Protein AF-A0A8H7IVZ5-F1 (afdb_monomer_lite)

Secondary structure (DSSP, 8-state):
-EEEE-S-TT---EEEE-S--TTSSSS---SEEEEE----SS-SS--BPPEEEEEE--GGGGGGT-EEEEEEETTS-EEEEEEESSSTTTS--PPPP--BPPP-

Radius of gyration: 14.74 Å; chains: 1; bounding box: 36×29×40 Å

Structure (mmCIF, N/CA/C/O backbone):
data_AF-A0A8H7IVZ5-F1
#
_entry.id   AF-A0A8H7IVZ5-F1
#
loop_
_atom_site.group_PDB
_atom_site.id
_atom_site.type_symbol
_atom_site.label_atom_id
_atom_site.label_alt_id
_atom_site.label_comp_id
_atom_site.label_asym_id
_atom_site.label_entity_id
_atom_site.label_seq_id
_atom_site.pdbx_PDB_ins_code
_atom_site.Cartn_x
_atom_site.Cartn_y
_atom_site.Cartn_z
_atom_site.occupancy
_atom_site.B_iso_or_equiv
_atom_site.auth_seq_id
_atom_site.auth_comp_id
_atom_site.auth_asym_id
_atom_site.auth_atom_id
_atom_site.pdbx_PDB_model_num
ATOM 1 N N . MET A 1 1 ? -12.476 4.367 5.725 1.00 82.56 1 MET A N 1
ATOM 2 C CA . MET A 1 1 ? -12.403 5.329 4.599 1.00 82.56 1 MET A CA 1
ATOM 3 C C . MET A 1 1 ? -10.951 5.491 4.176 1.00 82.56 1 MET A C 1
ATOM 5 O O . MET A 1 1 ? -10.091 5.556 5.051 1.00 82.56 1 MET A O 1
ATOM 9 N N . ALA A 1 2 ? -10.675 5.509 2.873 1.00 92.44 2 ALA A N 1
ATOM 10 C CA . ALA A 1 2 ? -9.323 5.620 2.332 1.00 92.44 2 ALA A CA 1
ATOM 11 C C . ALA A 1 2 ? -9.286 6.581 1.136 1.00 92.44 2 ALA A C 1
ATOM 13 O O . ALA A 1 2 ? -10.264 6.668 0.396 1.00 92.44 2 ALA A O 1
ATOM 14 N N . VAL A 1 3 ? -8.164 7.276 0.958 1.00 94.44 3 VAL A N 1
ATOM 15 C CA . VAL A 1 3 ? -7.865 8.121 -0.206 1.00 94.44 3 VAL A CA 1
ATOM 16 C C . VAL A 1 3 ? -6.677 7.523 -0.945 1.00 94.44 3 VAL A C 1
ATOM 18 O O . VAL A 1 3 ? -5.666 7.182 -0.330 1.00 94.44 3 VAL A O 1
ATOM 21 N N . PHE A 1 4 ? -6.804 7.421 -2.266 1.00 94.56 4 PHE A N 1
ATOM 22 C CA . PHE A 1 4 ? -5.780 6.880 -3.152 1.00 94.56 4 PHE A CA 1
ATOM 23 C C . PHE A 1 4 ? -5.309 7.967 -4.112 1.00 94.56 4 PHE A C 1
ATOM 25 O O . PHE A 1 4 ? -6.126 8.549 -4.822 1.00 94.56 4 PHE A O 1
ATOM 32 N N . SER A 1 5 ? -4.003 8.232 -4.138 1.00 92.69 5 SER A N 1
ATOM 33 C CA . SER A 1 5 ? -3.409 9.272 -4.981 1.00 92.69 5 SER A CA 1
ATOM 34 C C . SER A 1 5 ? -2.299 8.727 -5.879 1.00 92.69 5 SER A C 1
ATOM 36 O O . SER A 1 5 ? -1.522 7.858 -5.486 1.00 92.69 5 SER A O 1
ATOM 38 N N . GLY A 1 6 ? -2.242 9.228 -7.113 1.00 89.12 6 GLY A N 1
ATOM 39 C CA . GLY A 1 6 ? -1.125 9.008 -8.036 1.00 89.12 6 GLY A CA 1
ATOM 40 C C . GLY A 1 6 ? -0.049 10.087 -7.886 1.00 89.12 6 GLY A C 1
ATOM 41 O O . GLY A 1 6 ? 0.254 10.505 -6.772 1.00 89.12 6 GLY A O 1
ATOM 42 N N . HIS A 1 7 ? 0.471 10.566 -9.020 1.00 86.81 7 HIS A N 1
ATOM 43 C CA . HIS A 1 7 ? 1.462 11.647 -9.165 1.00 86.81 7 HIS A CA 1
ATOM 44 C C . HIS A 1 7 ? 2.919 11.276 -8.861 1.00 86.81 7 HIS A C 1
ATOM 46 O O . HIS A 1 7 ? 3.776 11.488 -9.716 1.00 86.81 7 HIS A O 1
ATOM 52 N N . ASP A 1 8 ? 3.203 10.695 -7.695 1.00 84.19 8 ASP A N 1
ATOM 53 C CA . ASP A 1 8 ? 4.583 10.414 -7.286 1.00 84.19 8 ASP A CA 1
ATOM 54 C C . ASP A 1 8 ? 5.016 8.994 -7.653 1.00 84.19 8 ASP A C 1
ATOM 56 O O . ASP A 1 8 ? 4.600 7.994 -7.066 1.00 84.19 8 ASP A O 1
ATOM 60 N N . HIS A 1 9 ? 5.907 8.900 -8.636 1.00 88.69 9 HIS A N 1
ATOM 61 C CA . HIS A 1 9 ? 6.221 7.637 -9.309 1.00 88.69 9 HIS A CA 1
ATOM 62 C C . HIS A 1 9 ? 7.011 6.654 -8.428 1.00 88.69 9 HIS A C 1
ATOM 64 O O . HIS A 1 9 ? 6.964 5.443 -8.642 1.00 88.69 9 HIS A O 1
ATOM 70 N N . GLY A 1 10 ? 7.713 7.163 -7.414 1.00 86.38 10 GLY A N 1
ATOM 71 C CA . GLY A 1 10 ? 8.472 6.364 -6.448 1.00 86.38 10 GLY A CA 1
ATOM 72 C C . GLY A 1 10 ? 7.756 6.085 -5.132 1.00 86.38 10 GLY A C 1
ATOM 73 O O . GLY A 1 10 ? 8.381 5.536 -4.226 1.00 86.38 10 GLY A O 1
ATOM 74 N N . VAL A 1 11 ? 6.494 6.498 -4.995 1.00 87.12 11 VAL A N 1
ATOM 75 C CA . VAL A 1 11 ? 5.756 6.422 -3.733 1.00 87.12 11 VAL A CA 1
ATOM 76 C C . VAL A 1 11 ? 4.615 5.420 -3.868 1.00 87.12 11 VAL A C 1
ATOM 78 O O . VAL A 1 11 ? 3.710 5.579 -4.684 1.00 87.12 11 VAL A O 1
ATOM 81 N N . ASP A 1 12 ? 4.666 4.362 -3.065 1.00 88.44 12 ASP A N 1
ATOM 82 C CA . ASP A 1 12 ? 3.702 3.258 -3.096 1.00 88.44 12 ASP A CA 1
ATOM 83 C C . ASP A 1 12 ? 3.246 2.801 -1.703 1.00 88.44 12 ASP A C 1
ATOM 85 O O . ASP A 1 12 ? 2.597 1.763 -1.557 1.00 88.44 12 ASP A O 1
ATOM 89 N N . TRP A 1 13 ? 3.555 3.581 -0.668 1.00 91.12 13 TRP A N 1
ATOM 90 C CA . TRP A 1 13 ? 3.164 3.274 0.700 1.00 91.12 13 TRP A CA 1
ATOM 91 C C . TRP A 1 13 ? 1.715 3.680 0.992 1.00 91.12 13 TRP A C 1
ATOM 93 O O . TRP A 1 13 ? 1.097 4.487 0.291 1.00 91.12 13 TRP A O 1
ATOM 103 N N . CYS A 1 14 ? 1.187 3.110 2.072 1.00 94.69 14 CYS A N 1
ATOM 104 C CA . CYS A 1 14 ? -0.015 3.582 2.743 1.00 94.69 14 CYS A CA 1
ATOM 105 C C . CYS A 1 14 ? 0.350 4.063 4.160 1.00 94.69 14 CYS A C 1
ATOM 107 O O . CYS A 1 14 ? 1.314 3.573 4.751 1.00 94.69 14 CYS A O 1
ATOM 109 N N . MET A 1 15 ? -0.402 5.023 4.696 1.00 92.38 15 MET A N 1
ATOM 110 C CA . MET A 1 15 ? -0.335 5.444 6.094 1.00 92.38 15 MET A CA 1
ATOM 111 C C . MET A 1 15 ? -1.736 5.613 6.673 1.00 92.38 15 MET A C 1
ATOM 113 O O . MET A 1 15 ? -2.698 5.843 5.939 1.00 92.38 15 MET A O 1
ATOM 117 N N . LYS A 1 16 ? -1.837 5.598 8.001 1.00 93.50 16 LYS A N 1
ATOM 118 C CA . LYS A 1 16 ? -3.023 6.071 8.714 1.00 93.50 16 LYS A CA 1
ATOM 119 C C . LYS A 1 16 ? -2.736 7.443 9.303 1.00 93.50 16 LYS A C 1
ATOM 121 O O . LYS A 1 16 ? -1.796 7.595 10.083 1.00 93.50 16 LYS A O 1
ATOM 126 N N . TRP A 1 17 ? -3.562 8.427 8.962 1.00 92.88 17 TRP A N 1
ATOM 127 C CA . TRP A 1 17 ? -3.529 9.753 9.567 1.00 92.88 17 TRP A CA 1
ATOM 128 C C . TRP A 1 17 ? -4.137 9.676 10.977 1.00 92.88 17 TRP A C 1
ATOM 130 O O . TRP A 1 17 ? -5.295 10.018 11.208 1.00 92.88 17 TRP A O 1
ATOM 140 N N . SER A 1 18 ? -3.379 9.100 11.908 1.00 90.94 18 SER A N 1
ATOM 141 C CA . SER A 1 18 ? -3.785 8.807 13.286 1.00 90.94 18 SER A CA 1
ATOM 142 C C . SER A 1 18 ? -3.865 10.060 14.165 1.00 90.94 18 SER A C 1
ATOM 144 O O . SER A 1 18 ? -3.278 11.092 13.853 1.00 90.94 18 SER A O 1
ATOM 146 N N . LYS A 1 19 ? -4.567 9.959 15.304 1.00 89.81 19 LYS A N 1
ATOM 147 C CA . LYS A 1 19 ? -4.764 11.076 16.250 1.00 89.81 19 LYS A CA 1
ATOM 148 C C . LYS A 1 19 ? -3.471 11.659 16.831 1.00 89.81 19 LYS A C 1
ATOM 150 O O . LYS A 1 19 ? -3.457 12.847 17.118 1.00 89.81 19 LYS A O 1
ATOM 155 N N . ASP A 1 20 ? -2.441 10.840 17.042 1.00 88.00 20 ASP A N 1
ATOM 156 C CA . ASP A 1 20 ? -1.150 11.271 17.595 1.00 88.00 20 ASP A CA 1
ATOM 157 C C . ASP A 1 20 ? -0.035 10.959 16.589 1.00 88.00 20 ASP A C 1
ATOM 159 O O . ASP A 1 20 ? 0.392 9.813 16.440 1.00 88.00 20 ASP A O 1
ATOM 163 N N . LEU A 1 21 ? 0.396 11.982 15.855 1.00 86.69 21 LEU A N 1
ATOM 164 C CA . LEU A 1 21 ? 1.460 11.931 14.860 1.00 86.69 21 LEU A CA 1
ATOM 165 C C . LEU A 1 21 ? 2.479 13.036 15.155 1.00 86.69 21 LEU A C 1
ATOM 167 O O . LEU A 1 21 ? 2.660 13.956 14.364 1.00 86.69 21 LEU A O 1
ATOM 171 N N . ARG A 1 22 ? 3.162 12.923 16.301 1.00 83.19 22 ARG A N 1
ATOM 172 C CA . ARG A 1 22 ? 4.066 13.942 16.887 1.00 83.19 22 ARG A CA 1
ATOM 173 C C . ARG A 1 22 ? 5.090 14.565 15.933 1.00 83.19 22 ARG A C 1
ATOM 175 O O . ARG A 1 22 ? 5.493 15.699 16.154 1.00 83.19 22 ARG A O 1
ATOM 182 N N . ASN A 1 23 ? 5.483 13.844 14.883 1.00 85.62 23 ASN A N 1
ATOM 183 C CA . ASN A 1 23 ? 6.482 14.283 13.904 1.00 85.62 23 ASN A CA 1
ATOM 184 C C . ASN A 1 23 ? 5.881 14.648 12.532 1.00 85.62 23 ASN A C 1
ATOM 186 O O . ASN A 1 23 ? 6.607 14.683 11.544 1.00 85.62 23 ASN A O 1
ATOM 190 N N . ASN A 1 24 ? 4.568 14.880 12.442 1.00 83.62 24 ASN A N 1
ATOM 191 C CA . ASN A 1 24 ? 3.883 15.260 11.205 1.00 83.62 24 ASN A CA 1
ATOM 192 C C . ASN A 1 24 ? 3.131 16.587 11.376 1.00 83.62 24 ASN A C 1
ATOM 194 O O . ASN A 1 24 ? 2.749 16.961 12.482 1.00 83.62 24 ASN A O 1
ATOM 198 N N . SER A 1 25 ? 2.884 17.282 10.263 1.00 85.81 25 SER A N 1
ATOM 199 C CA . SER A 1 25 ? 1.985 18.435 10.207 1.00 85.81 25 SER A CA 1
ATOM 200 C C . SER A 1 25 ? 0.864 18.146 9.206 1.00 85.81 25 SER A C 1
ATOM 202 O O . SER A 1 25 ? 1.166 17.904 8.036 1.00 85.81 25 SER A O 1
ATOM 204 N N . PRO A 1 26 ? -0.411 18.155 9.627 1.00 87.44 26 PRO A N 1
ATOM 205 C CA . PRO A 1 26 ? -0.892 18.322 11.004 1.00 87.44 26 PRO A CA 1
ATOM 206 C C . PRO A 1 26 ? -0.599 17.101 11.900 1.00 87.44 26 PRO A C 1
ATOM 208 O O . PRO A 1 26 ? -0.694 15.951 11.463 1.00 87.44 26 PRO A O 1
ATOM 211 N N . ALA A 1 27 ? -0.292 17.361 13.176 1.00 86.94 27 ALA A N 1
ATOM 212 C CA . ALA A 1 27 ? 0.082 16.335 14.159 1.00 86.94 27 ALA A CA 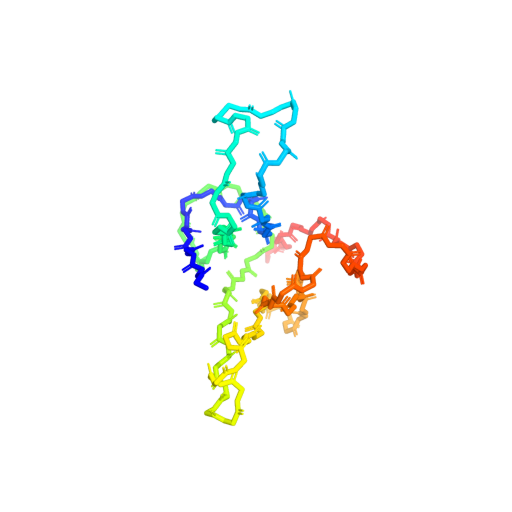1
ATOM 213 C C . ALA A 1 27 ? -1.107 15.495 14.664 1.00 86.94 27 ALA A C 1
ATOM 215 O O . ALA A 1 27 ? -0.910 14.472 15.319 1.00 86.94 27 ALA A O 1
ATOM 216 N N . ASN A 1 28 ? -2.337 15.922 14.367 1.00 89.94 28 ASN A N 1
ATOM 217 C CA . ASN A 1 28 ? -3.577 15.295 14.801 1.00 89.94 28 ASN A CA 1
ATOM 218 C C . ASN A 1 28 ? -4.456 14.900 13.610 1.00 89.94 28 ASN A C 1
ATOM 220 O O . ASN A 1 28 ? -5.100 15.737 12.979 1.00 89.94 28 ASN A O 1
ATOM 224 N N . GLY A 1 29 ? -4.506 13.603 13.324 1.00 90.44 29 GLY A N 1
ATOM 225 C CA . GLY A 1 29 ? -5.342 13.056 12.267 1.00 90.44 29 GLY A CA 1
ATOM 226 C C . GLY A 1 29 ? -6.686 12.506 12.721 1.00 90.44 29 GLY A C 1
ATOM 227 O O . GLY A 1 29 ? -6.971 12.341 13.909 1.00 90.44 29 GLY A O 1
ATOM 228 N N . ASN A 1 30 ? -7.531 12.217 11.736 1.00 91.25 30 ASN A N 1
ATOM 229 C CA . ASN A 1 30 ? -8.906 11.746 11.917 1.00 91.25 30 ASN A CA 1
ATOM 230 C C . ASN A 1 30 ? -9.096 10.249 11.597 1.00 91.25 30 ASN A C 1
ATOM 232 O O . ASN A 1 30 ? -10.224 9.777 11.491 1.00 91.25 30 ASN A O 1
ATOM 236 N N . GLY A 1 31 ? -8.007 9.493 11.448 1.00 91.31 31 GLY A N 1
ATOM 237 C CA . GLY A 1 31 ? -8.023 8.063 11.135 1.00 91.31 31 GLY A CA 1
ATOM 238 C C . GLY A 1 31 ? -8.157 7.738 9.646 1.00 91.31 31 GLY A C 1
ATOM 239 O O . GLY A 1 31 ? -8.393 6.578 9.310 1.00 91.31 31 GLY A O 1
ATOM 240 N N . LEU A 1 32 ? -8.013 8.726 8.757 1.00 92.69 32 LEU A N 1
ATOM 241 C CA . LEU A 1 32 ? -8.036 8.512 7.313 1.00 92.69 32 LEU A CA 1
ATOM 242 C C . LEU A 1 32 ? -6.852 7.650 6.861 1.00 92.69 32 LEU A C 1
ATOM 244 O O . LEU A 1 32 ? -5.707 7.923 7.222 1.00 92.69 32 LEU A O 1
ATOM 248 N N . ASN A 1 33 ? -7.118 6.644 6.031 1.00 95.44 33 ASN A N 1
ATOM 249 C CA . ASN A 1 33 ? -6.056 5.891 5.371 1.00 95.44 33 ASN A CA 1
ATOM 250 C C . ASN A 1 33 ? -5.657 6.611 4.076 1.00 95.44 33 ASN A C 1
ATOM 252 O O . ASN A 1 33 ? -6.514 6.911 3.246 1.00 95.44 33 ASN A O 1
ATOM 256 N N . LEU A 1 34 ? -4.371 6.890 3.905 1.00 94.12 34 LEU A N 1
ATOM 257 C CA . LEU A 1 34 ? -3.804 7.563 2.738 1.00 94.12 34 LEU A CA 1
ATOM 258 C C . LEU A 1 34 ? -2.888 6.585 2.015 1.00 94.12 34 LEU A C 1
ATOM 260 O O . LEU A 1 34 ? -1.988 6.039 2.643 1.00 94.12 34 LEU A O 1
ATOM 264 N N . CYS A 1 35 ? -3.101 6.365 0.723 1.00 95.94 35 CYS A N 1
ATOM 265 C CA . CYS A 1 35 ? -2.346 5.399 -0.070 1.00 95.94 35 CYS A CA 1
ATOM 266 C C . CYS A 1 35 ? -1.889 6.002 -1.397 1.00 95.94 35 CYS A C 1
ATOM 268 O O . CYS A 1 35 ? -2.657 6.687 -2.071 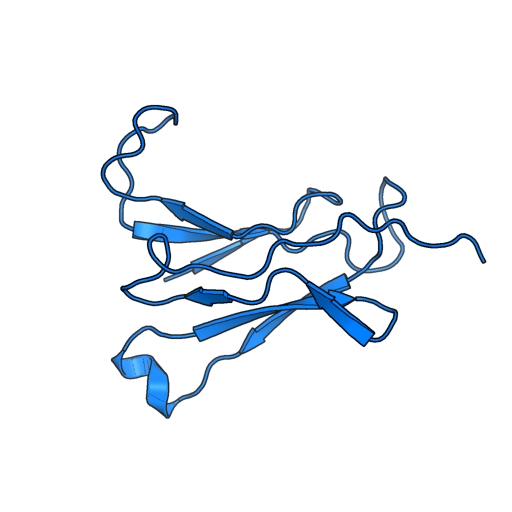1.00 95.94 35 CYS A O 1
ATOM 270 N N . PHE A 1 36 ? -0.664 5.679 -1.808 1.00 93.56 36 PHE A N 1
ATOM 271 C CA . PHE A 1 36 ? -0.118 6.097 -3.099 1.00 93.56 36 PHE A CA 1
ATOM 272 C C . PHE A 1 36 ? -0.058 4.947 -4.108 1.00 93.56 36 PHE A C 1
ATOM 274 O O . PHE A 1 36 ? 0.088 3.779 -3.736 1.00 93.56 36 PHE A O 1
ATOM 281 N N . ASN A 1 37 ? -0.208 5.274 -5.393 1.00 89.81 37 ASN A N 1
ATOM 282 C CA . ASN A 1 37 ? -0.439 4.301 -6.465 1.00 89.81 37 ASN A CA 1
ATOM 283 C C . ASN A 1 37 ? 0.813 3.857 -7.246 1.00 89.81 37 ASN A C 1
ATOM 285 O O . ASN A 1 37 ? 0.676 2.950 -8.065 1.00 89.81 37 ASN A O 1
ATOM 289 N N . ARG A 1 38 ? 2.007 4.419 -6.974 1.00 88.19 38 ARG A N 1
ATOM 290 C CA . ARG A 1 38 ? 3.248 4.221 -7.762 1.00 88.19 38 ARG A CA 1
ATOM 291 C C . ARG A 1 38 ? 3.144 4.726 -9.217 1.00 88.19 38 ARG A C 1
ATOM 293 O O . ARG A 1 38 ? 2.115 5.225 -9.662 1.00 88.19 38 ARG A O 1
ATOM 300 N N . HIS A 1 39 ? 4.244 4.589 -9.959 1.00 90.75 39 HIS A N 1
ATOM 301 C CA . HIS A 1 39 ? 4.371 4.714 -11.413 1.00 90.75 39 HIS A CA 1
ATOM 302 C C . HIS A 1 39 ? 3.517 3.674 -12.169 1.00 90.75 39 HIS A C 1
ATOM 304 O O . HIS A 1 39 ? 3.945 2.539 -12.392 1.00 90.75 39 HIS A O 1
ATOM 310 N N . SER A 1 40 ? 2.317 4.065 -12.594 1.00 87.06 40 SER A N 1
ATOM 311 C CA . SER A 1 40 ? 1.458 3.249 -13.463 1.00 87.06 40 SER A CA 1
ATOM 312 C C . SER A 1 40 ? 1.646 3.605 -14.942 1.00 87.06 40 SER A C 1
ATOM 314 O O . SER A 1 40 ? 1.708 4.779 -15.298 1.00 87.06 40 SER A O 1
ATOM 316 N N . GLY A 1 41 ? 1.686 2.595 -15.816 1.00 84.56 41 GLY A N 1
ATOM 317 C CA . GLY A 1 41 ? 1.849 2.786 -17.263 1.00 84.56 41 GLY A CA 1
ATOM 318 C C . GLY A 1 41 ? 3.257 3.238 -17.666 1.00 84.56 41 GLY A C 1
ATOM 319 O O . GLY A 1 41 ? 4.187 3.141 -16.872 1.00 84.56 41 GLY A O 1
ATOM 320 N N . TYR A 1 42 ? 3.411 3.713 -18.908 1.00 87.94 42 TYR A N 1
ATOM 321 C CA . TYR A 1 42 ? 4.713 3.985 -19.548 1.00 87.94 42 TYR A CA 1
ATOM 322 C C . TYR A 1 42 ? 5.114 5.469 -19.612 1.00 87.94 42 TYR A C 1
ATOM 324 O O . TYR A 1 42 ? 6.181 5.791 -20.127 1.00 87.94 42 TYR A O 1
ATOM 332 N N . GLY A 1 43 ? 4.277 6.379 -19.109 1.00 82.75 43 GLY A N 1
ATOM 333 C CA . GLY A 1 43 ? 4.528 7.823 -19.146 1.00 82.75 43 GLY A CA 1
ATOM 334 C C . GLY A 1 43 ? 5.112 8.376 -17.844 1.00 82.75 43 GLY A C 1
ATOM 335 O O . GLY A 1 43 ? 4.884 7.818 -16.780 1.00 82.75 43 GLY A O 1
ATOM 336 N N . GLY A 1 44 ? 5.801 9.517 -17.929 1.00 81.94 44 GLY A N 1
ATOM 337 C CA . GLY A 1 44 ? 6.343 10.276 -16.794 1.00 81.94 44 GLY A CA 1
ATOM 338 C C . GLY A 1 44 ? 7.807 9.967 -16.466 1.00 81.94 44 GLY A C 1
ATOM 339 O O . GLY A 1 44 ? 8.567 9.564 -17.342 1.00 81.94 44 GLY A O 1
ATOM 340 N N . TYR A 1 45 ? 8.231 10.239 -15.228 1.00 81.38 45 TYR A N 1
ATOM 341 C CA . TYR A 1 45 ? 9.644 10.223 -14.823 1.00 81.38 45 TYR A CA 1
ATOM 342 C C . TYR A 1 45 ? 10.000 9.002 -13.966 1.00 81.38 45 TYR A C 1
ATOM 344 O O . TYR A 1 45 ? 9.123 8.309 -13.448 1.00 81.38 45 TYR A O 1
ATOM 352 N N . SER A 1 46 ? 11.303 8.797 -13.755 1.00 86.31 46 SER A N 1
ATOM 353 C CA . SER A 1 46 ? 11.926 7.687 -13.019 1.00 86.31 46 SER A CA 1
ATOM 354 C C . SER A 1 46 ? 11.925 6.331 -13.726 1.00 86.31 46 SER A C 1
ATOM 356 O O . SER A 1 46 ? 11.129 6.037 -14.611 1.00 86.31 46 SER A O 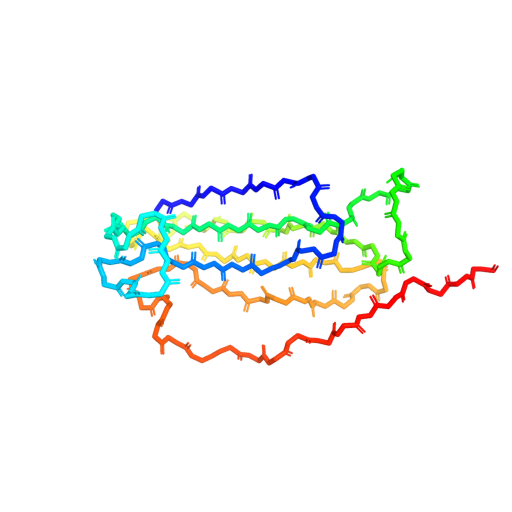1
ATOM 358 N N . ASP A 1 47 ? 12.827 5.494 -13.244 1.00 90.38 47 ASP A N 1
ATOM 359 C CA . ASP A 1 47 ? 13.036 4.095 -13.579 1.00 90.38 47 ASP A CA 1
ATOM 360 C C . ASP A 1 47 ? 12.412 3.156 -12.533 1.00 90.38 47 ASP A C 1
ATOM 362 O O . ASP A 1 47 ? 12.757 1.986 -12.503 1.00 90.38 47 ASP A O 1
ATOM 366 N N . TRP A 1 48 ? 11.530 3.614 -11.632 1.00 91.62 48 TRP A N 1
ATOM 367 C CA . TRP A 1 48 ? 10.864 2.706 -10.683 1.00 91.62 48 TRP A CA 1
ATOM 368 C C . TRP A 1 48 ? 10.094 1.605 -11.423 1.00 91.62 48 TRP A C 1
ATOM 370 O O . TRP A 1 48 ? 9.522 1.859 -12.483 1.00 91.62 48 TRP A O 1
ATOM 380 N N . ALA A 1 49 ? 10.099 0.378 -10.885 1.00 92.31 49 ALA A N 1
ATOM 381 C CA . ALA A 1 49 ? 9.349 -0.728 -11.476 1.00 92.31 49 ALA A CA 1
ATOM 382 C C . ALA A 1 49 ? 7.868 -0.355 -11.533 1.00 92.31 49 ALA A C 1
ATOM 384 O O . ALA A 1 49 ? 7.300 0.076 -10.521 1.00 92.31 49 ALA A O 1
ATOM 385 N N . ARG A 1 50 ? 7.265 -0.494 -12.710 1.00 92.38 50 ARG A N 1
ATOM 386 C CA . ARG A 1 50 ? 5.896 -0.048 -12.955 1.00 92.38 50 ARG A CA 1
ATOM 387 C C . ARG A 1 50 ? 4.901 -0.983 -12.288 1.00 92.38 50 ARG A C 1
ATOM 389 O O . ARG A 1 50 ? 5.136 -2.183 -12.138 1.00 92.38 50 ARG A O 1
ATOM 396 N N . GLY A 1 51 ? 3.772 -0.416 -11.892 1.00 92.19 51 GLY A N 1
ATOM 397 C CA . GLY A 1 51 ? 2.678 -1.174 -11.314 1.00 92.19 51 GLY A CA 1
ATOM 398 C C . GLY A 1 51 ? 1.446 -0.328 -11.059 1.00 92.19 51 GLY A C 1
ATOM 399 O O . GLY A 1 51 ? 1.493 0.903 -11.091 1.00 92.19 51 GLY A O 1
ATOM 400 N N . ALA A 1 52 ? 0.335 -1.008 -10.806 1.00 93.31 52 ALA A N 1
ATOM 401 C CA . ALA A 1 52 ? -0.943 -0.379 -10.512 1.00 93.31 52 ALA A CA 1
ATOM 402 C C . ALA A 1 52 ? -1.492 -0.877 -9.178 1.00 93.31 52 ALA A C 1
ATOM 404 O O . ALA A 1 52 ? -1.484 -2.084 -8.894 1.00 93.31 52 ALA A O 1
ATOM 405 N N . ARG A 1 53 ? -2.009 0.055 -8.373 1.00 95.50 53 ARG A N 1
ATOM 406 C CA . ARG A 1 53 ? -2.689 -0.287 -7.129 1.00 95.50 53 ARG A CA 1
ATOM 407 C C . ARG A 1 53 ? -4.020 -0.967 -7.409 1.00 95.50 53 ARG A C 1
ATOM 409 O O . ARG A 1 53 ? -4.892 -0.410 -8.064 1.00 95.50 53 ARG A O 1
ATOM 416 N N . GLN A 1 54 ? -4.172 -2.156 -6.855 1.00 96.25 54 GLN A N 1
ATOM 417 C CA . GLN A 1 54 ? -5.425 -2.880 -6.770 1.00 96.25 54 GLN A CA 1
ATOM 418 C C . GLN A 1 54 ? -6.133 -2.485 -5.475 1.00 96.25 54 GLN A C 1
ATOM 420 O O . GLN A 1 54 ? -5.504 -2.375 -4.417 1.00 96.25 54 GLN A O 1
ATOM 425 N N . ILE A 1 55 ?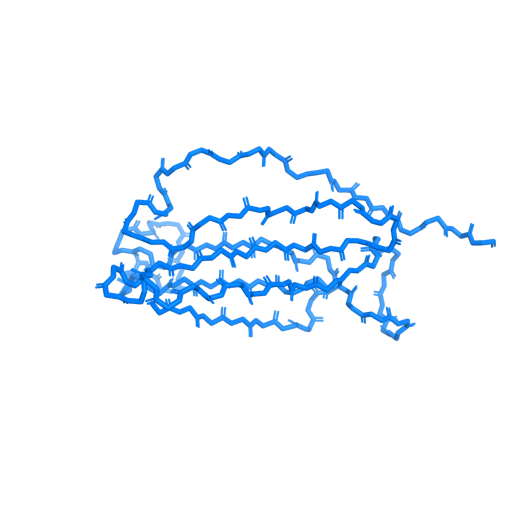 -7.440 -2.264 -5.562 1.00 96.56 55 ILE A N 1
ATOM 426 C CA . ILE A 1 55 ? -8.319 -1.993 -4.424 1.00 96.56 55 ILE A CA 1
ATOM 427 C C . ILE A 1 55 ? -9.395 -3.068 -4.470 1.00 96.56 55 ILE A C 1
ATOM 429 O O . ILE A 1 55 ? -10.189 -3.105 -5.407 1.00 96.56 55 ILE A O 1
ATOM 433 N N . VAL A 1 56 ? -9.391 -3.960 -3.484 1.00 97.06 56 VAL A N 1
ATOM 434 C CA . VAL A 1 56 ? -10.329 -5.078 -3.414 1.00 97.06 56 VAL A CA 1
ATOM 435 C C . VAL A 1 56 ? -11.299 -4.848 -2.276 1.00 97.06 56 VAL A C 1
ATOM 437 O O . VAL A 1 56 ? -10.914 -4.714 -1.113 1.00 97.06 56 VAL A O 1
ATOM 440 N N . ILE A 1 57 ? -12.568 -4.783 -2.659 1.00 95.88 57 ILE A N 1
ATOM 441 C CA . ILE A 1 57 ? -13.701 -4.559 -1.777 1.00 95.88 57 ILE A CA 1
ATOM 442 C C . ILE A 1 57 ? -1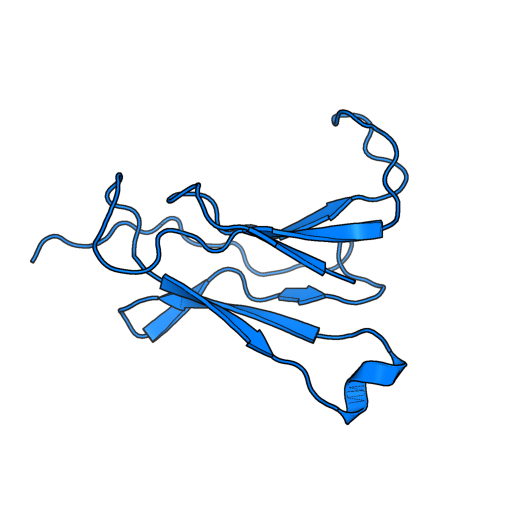4.540 -5.830 -1.812 1.00 95.88 57 ILE A C 1
ATOM 444 O O . ILE A 1 57 ? -15.019 -6.234 -2.868 1.00 95.88 57 ILE A O 1
ATOM 448 N N . GLU A 1 58 ? -14.705 -6.454 -0.652 1.00 96.00 58 GLU A N 1
ATOM 449 C CA . GLU A 1 58 ? -15.564 -7.620 -0.480 1.00 96.00 58 GLU A CA 1
ATOM 450 C C . GLU A 1 58 ? -16.844 -7.181 0.228 1.00 96.00 58 GLU A C 1
ATOM 452 O O . GLU A 1 58 ? -16.786 -6.582 1.304 1.00 96.00 58 GLU A O 1
ATOM 457 N N . GLU A 1 59 ? -18.003 -7.496 -0.349 1.00 96.75 59 GLU A N 1
ATOM 458 C CA . GLU A 1 59 ? -19.305 -7.075 0.182 1.00 96.75 59 GLU A CA 1
ATOM 459 C C . GLU A 1 59 ? -19.498 -7.487 1.651 1.00 96.75 59 GLU A C 1
ATOM 461 O O . GLU A 1 59 ? -19.882 -6.667 2.485 1.00 96.75 59 GLU A O 1
ATOM 466 N N . ALA A 1 60 ? -19.106 -8.717 2.003 1.00 97.19 60 ALA A N 1
ATOM 467 C CA . ALA A 1 60 ? -19.190 -9.251 3.364 1.00 97.19 60 ALA A CA 1
ATOM 468 C C . ALA A 1 60 ? -18.357 -8.470 4.404 1.00 97.19 60 ALA A C 1
ATOM 470 O O . ALA A 1 60 ? -18.611 -8.578 5.603 1.00 97.19 60 ALA A O 1
ATOM 471 N N . LYS A 1 61 ? -17.372 -7.676 3.966 1.00 95.94 61 LYS A N 1
ATOM 472 C CA . LYS A 1 61 ? -16.459 -6.909 4.829 1.00 95.94 61 LYS A CA 1
ATOM 473 C C . LYS A 1 61 ? -16.815 -5.424 4.928 1.00 95.94 61 LYS A C 1
ATOM 475 O O . LYS A 1 61 ? -16.261 -4.716 5.772 1.00 95.94 61 LYS A O 1
ATOM 480 N N . LEU A 1 62 ? -17.779 -4.947 4.133 1.00 91.62 62 LEU A N 1
ATOM 481 C CA . LEU A 1 62 ? -18.200 -3.541 4.129 1.00 91.62 62 LEU A CA 1
ATOM 482 C C . LEU A 1 62 ? -18.711 -3.073 5.496 1.00 91.62 62 LEU A C 1
ATOM 484 O O . LEU A 1 62 ? -18.379 -1.968 5.924 1.00 91.62 62 LEU A O 1
ATOM 488 N N . GLY A 1 63 ? -19.443 -3.929 6.219 1.00 93.50 63 GLY A N 1
ATOM 489 C CA . GLY A 1 63 ? -19.933 -3.623 7.569 1.00 93.50 63 GLY A CA 1
ATOM 490 C C . GLY A 1 63 ? -18.815 -3.363 8.587 1.00 93.50 63 GLY A C 1
ATOM 491 O O . GLY A 1 63 ? -19.001 -2.591 9.524 1.00 93.50 63 GLY A O 1
ATOM 492 N N . ALA A 1 64 ? -17.630 -3.941 8.370 1.00 93.50 64 ALA A N 1
ATOM 493 C CA . ALA A 1 64 ? -16.438 -3.722 9.187 1.00 93.50 64 ALA A CA 1
ATOM 494 C C . ALA A 1 64 ? -15.549 -2.573 8.670 1.00 93.50 64 ALA A C 1
ATOM 496 O O . ALA A 1 64 ? -14.504 -2.293 9.256 1.00 93.50 64 ALA A O 1
ATOM 497 N N . SER A 1 65 ? -15.950 -1.892 7.586 1.00 92.69 65 SER A N 1
ATOM 498 C CA . SER A 1 65 ? -15.132 -0.880 6.900 1.00 92.69 65 SER A CA 1
ATOM 499 C C . SER A 1 65 ? -13.739 -1.391 6.508 1.00 92.69 65 SER A C 1
ATOM 501 O O . SER A 1 65 ? -12.763 -0.637 6.563 1.00 92.69 65 SER A O 1
ATOM 503 N N . GLU A 1 66 ? -13.653 -2.665 6.124 1.00 95.44 66 GLU A N 1
ATOM 504 C CA . GLU A 1 66 ? -12.410 -3.333 5.752 1.00 95.44 66 GLU A CA 1
ATOM 505 C C . GLU A 1 66 ? -12.271 -3.454 4.229 1.00 95.44 66 GLU A C 1
ATOM 507 O O . GLU A 1 66 ? -13.227 -3.775 3.523 1.00 95.44 66 GLU A O 1
ATOM 512 N N . LEU A 1 67 ? -11.059 -3.217 3.724 1.00 96.50 67 LEU A N 1
ATOM 513 C CA . LEU A 1 67 ? -10.683 -3.513 2.341 1.00 96.50 67 LEU A CA 1
ATOM 514 C C . LEU A 1 67 ? -9.222 -3.954 2.261 1.00 96.50 67 LEU A C 1
ATOM 516 O O . LEU A 1 67 ? -8.426 -3.656 3.155 1.00 96.50 67 LEU A O 1
ATOM 520 N N . GLN A 1 68 ? -8.850 -4.604 1.162 1.00 97.38 68 GLN A N 1
ATOM 521 C CA . GLN A 1 68 ? -7.459 -4.945 0.869 1.00 97.38 68 GLN A CA 1
ATOM 522 C C . GLN A 1 68 ? -6.925 -4.120 -0.293 1.00 97.38 68 GLN A C 1
ATOM 524 O O . GLN A 1 68 ? -7.646 -3.780 -1.232 1.00 97.38 68 GLN A O 1
ATOM 529 N N . THR A 1 69 ? -5.637 -3.795 -0.248 1.00 97.62 69 THR A N 1
ATOM 530 C CA . THR A 1 69 ? -4.980 -3.090 -1.346 1.00 97.62 69 THR A CA 1
ATOM 531 C C . THR A 1 69 ? -3.510 -3.459 -1.458 1.00 97.62 69 THR A C 1
ATOM 533 O O . THR A 1 69 ? -2.851 -3.740 -0.461 1.00 97.62 69 THR A O 1
ATOM 536 N N . TRP A 1 70 ? -2.998 -3.466 -2.685 1.00 96.75 70 TRP A N 1
ATOM 537 C CA . TRP A 1 70 ? -1.600 -3.743 -3.006 1.00 96.75 70 TRP A CA 1
ATOM 538 C C . TRP A 1 70 ? -1.247 -3.164 -4.372 1.00 96.75 70 TRP A C 1
ATOM 540 O O . TRP A 1 70 ? -2.135 -2.835 -5.150 1.00 96.75 70 TRP A O 1
ATOM 550 N N . ILE A 1 71 ? 0.036 -3.086 -4.703 1.00 95.44 71 ILE A N 1
ATOM 551 C CA . ILE A 1 71 ? 0.505 -2.833 -6.066 1.00 95.44 71 ILE A CA 1
ATOM 552 C C . ILE A 1 71 ? 0.751 -4.170 -6.767 1.00 95.44 71 ILE A C 1
ATOM 554 O O . ILE A 1 71 ? 1.488 -5.011 -6.251 1.00 95.44 71 ILE A O 1
ATOM 558 N N . ARG A 1 72 ? 0.178 -4.352 -7.960 1.00 95.44 72 ARG A N 1
ATOM 559 C CA . ARG A 1 72 ? 0.602 -5.390 -8.911 1.00 95.44 72 ARG A CA 1
ATOM 560 C C . ARG A 1 72 ? 1.673 -4.799 -9.826 1.00 95.44 72 ARG A C 1
ATOM 562 O O . ARG A 1 72 ? 1.388 -3.815 -10.509 1.00 95.44 72 ARG A O 1
ATOM 569 N N . LEU A 1 73 ? 2.873 -5.376 -9.815 1.00 93.75 73 LEU A N 1
ATOM 570 C CA . LEU A 1 73 ? 3.972 -4.995 -10.708 1.00 93.75 73 LEU A CA 1
ATOM 571 C C . LEU A 1 73 ? 3.856 -5.703 -12.069 1.00 93.75 73 LEU A C 1
ATOM 573 O O . LEU A 1 73 ? 3.133 -6.694 -12.193 1.00 93.75 73 LEU A O 1
ATOM 577 N N . GLU A 1 74 ? 4.548 -5.185 -13.088 1.00 92.69 74 GLU A N 1
ATOM 578 C CA . GLU A 1 74 ? 4.529 -5.735 -14.460 1.00 92.69 74 GLU A CA 1
ATOM 579 C C . GLU A 1 74 ? 5.034 -7.178 -14.555 1.00 92.69 74 GLU A C 1
ATOM 581 O O . GLU A 1 74 ? 4.518 -7.958 -15.349 1.00 92.69 74 GLU A O 1
ATOM 586 N N . ASP A 1 75 ? 5.991 -7.555 -13.706 1.00 92.31 75 ASP A N 1
ATOM 587 C CA . ASP A 1 75 ? 6.497 -8.930 -13.595 1.00 92.31 75 ASP A CA 1
ATOM 588 C C . ASP A 1 75 ? 5.510 -9.882 -12.894 1.00 92.31 75 ASP A C 1
ATOM 590 O O . ASP A 1 75 ? 5.808 -11.051 -12.653 1.00 92.31 75 ASP A O 1
ATOM 594 N N . GLY A 1 76 ? 4.327 -9.382 -12.533 1.00 93.38 76 GLY A N 1
ATOM 595 C CA . GLY A 1 76 ? 3.311 -10.133 -11.824 1.00 93.38 76 GLY A CA 1
ATOM 596 C C . GLY A 1 76 ? 3.546 -10.220 -10.319 1.00 93.38 76 GLY A C 1
ATOM 597 O O . GLY A 1 76 ? 2.713 -10.812 -9.642 1.00 93.38 76 GLY A O 1
ATOM 598 N N . SER A 1 77 ? 4.596 -9.631 -9.745 1.00 93.75 77 SER A N 1
ATOM 599 C CA . SER A 1 77 ? 4.815 -9.640 -8.294 1.00 93.75 77 SER A CA 1
ATOM 600 C C . SER A 1 77 ? 3.901 -8.650 -7.547 1.00 93.75 77 SER A C 1
ATOM 602 O O . SER A 1 77 ? 3.243 -7.787 -8.143 1.00 93.75 77 SER A O 1
ATOM 604 N N . ILE A 1 78 ? 3.792 -8.820 -6.223 1.00 94.44 78 ILE A N 1
ATOM 605 C CA . ILE A 1 78 ? 3.000 -7.958 -5.332 1.00 94.44 78 ILE A CA 1
ATOM 606 C C . ILE A 1 78 ? 3.937 -7.094 -4.495 1.00 94.44 78 ILE A C 1
ATOM 608 O O . ILE A 1 78 ? 4.896 -7.592 -3.910 1.00 94.44 78 ILE A O 1
ATOM 612 N N . SER A 1 79 ? 3.602 -5.812 -4.374 1.00 93.00 79 SER A N 1
ATOM 613 C CA . SER A 1 79 ? 4.255 -4.871 -3.468 1.00 93.00 79 SER A CA 1
ATOM 614 C C . SER A 1 79 ? 3.226 -4.189 -2.561 1.00 93.00 79 SER A C 1
ATOM 616 O O . SER A 1 79 ? 2.121 -3.865 -2.995 1.00 93.00 79 SER A O 1
ATOM 618 N N . GLY A 1 80 ? 3.585 -3.962 -1.295 1.00 93.31 80 GLY A N 1
ATOM 619 C CA . GLY A 1 80 ? 2.814 -3.119 -0.374 1.00 93.31 80 GLY A CA 1
ATOM 620 C C . GLY A 1 80 ? 1.395 -3.616 -0.087 1.00 93.31 80 GLY A C 1
ATOM 621 O O . GLY A 1 80 ? 0.471 -2.803 -0.036 1.00 93.31 80 GLY A O 1
ATOM 622 N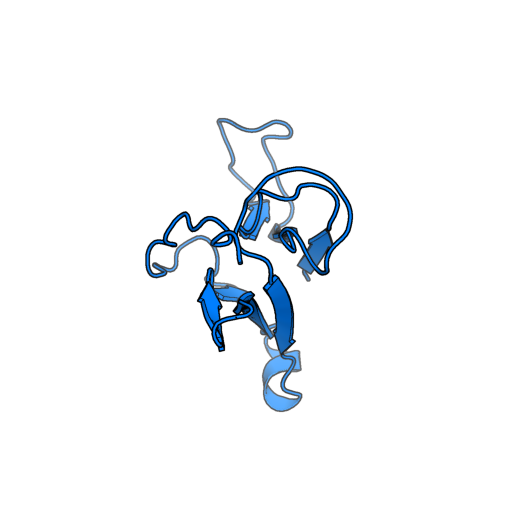 N . GLN A 1 81 ? 1.212 -4.933 0.061 1.00 96.38 81 GLN A N 1
ATOM 623 C CA . GLN A 1 81 ? -0.086 -5.510 0.405 1.00 96.38 81 GLN A CA 1
ATOM 624 C C . GLN A 1 81 ? -0.453 -5.203 1.854 1.00 96.38 81 GLN A C 1
ATOM 626 O O . GLN A 1 81 ? 0.269 -5.576 2.778 1.00 96.38 81 GLN A O 1
ATOM 631 N N . VAL A 1 82 ? -1.595 -4.543 2.035 1.00 97.25 82 VAL A N 1
ATOM 632 C CA . VAL A 1 82 ? -2.128 -4.165 3.343 1.00 97.25 82 VAL A CA 1
ATOM 633 C C . VAL A 1 82 ? -3.637 -4.381 3.414 1.00 97.25 82 VAL A C 1
ATOM 635 O O . VAL A 1 82 ? -4.339 -4.313 2.399 1.00 97.25 82 VAL A O 1
ATOM 638 N N . THR A 1 83 ? -4.136 -4.590 4.630 1.00 97.44 83 THR A N 1
ATOM 639 C CA . THR A 1 83 ? -5.565 -4.538 4.941 1.00 97.44 83 THR A CA 1
ATOM 640 C C . THR A 1 83 ? -5.850 -3.204 5.619 1.00 97.44 83 THR A C 1
ATOM 642 O O . THR A 1 83 ? -5.229 -2.857 6.620 1.00 97.44 83 THR A O 1
ATOM 645 N N . LEU A 1 84 ? -6.777 -2.424 5.071 1.00 97.19 84 LEU A N 1
ATOM 646 C CA . LEU A 1 84 ? -7.205 -1.164 5.665 1.00 97.19 84 LEU A CA 1
ATOM 647 C C . LEU A 1 84 ? -8.444 -1.419 6.520 1.00 97.19 84 LEU A C 1
ATOM 649 O O . LEU A 1 84 ? -9.537 -1.575 5.986 1.00 97.19 84 LEU A O 1
ATOM 653 N N . ASN A 1 85 ? -8.269 -1.445 7.839 1.00 95.31 85 ASN A N 1
ATOM 654 C CA . ASN A 1 85 ? -9.338 -1.637 8.819 1.00 95.31 85 ASN A CA 1
ATOM 655 C C . ASN A 1 85 ? -9.017 -0.884 10.135 1.00 95.31 85 ASN A C 1
ATOM 657 O O . ASN A 1 85 ? -8.241 0.084 10.157 1.00 95.31 85 ASN A O 1
ATOM 661 N N . SER A 1 86 ? -9.637 -1.288 11.246 1.00 93.12 86 SER A N 1
ATOM 662 C CA . SER A 1 86 ? -9.437 -0.661 12.556 1.00 93.12 86 SER A CA 1
ATOM 663 C C . SER A 1 86 ? -8.013 -0.826 13.105 1.00 93.12 86 SER A C 1
ATOM 665 O O . SER A 1 86 ? -7.527 0.112 13.742 1.00 93.12 86 SER A O 1
ATOM 667 N N . THR A 1 87 ? -7.329 -1.937 12.809 1.00 93.62 87 THR A N 1
ATOM 668 C CA . THR A 1 87 ? -5.985 -2.268 13.324 1.00 93.62 87 THR A CA 1
ATOM 669 C C . THR A 1 87 ? -4.846 -1.783 12.422 1.00 93.62 87 THR A C 1
ATOM 671 O O . THR A 1 87 ? -3.692 -1.699 12.860 1.00 93.62 87 THR A O 1
ATOM 674 N N . TYR A 1 88 ? -5.163 -1.346 11.199 1.00 95.00 88 TYR A N 1
ATOM 675 C CA . TYR A 1 88 ? -4.184 -0.728 10.310 1.00 95.00 88 TYR A CA 1
ATOM 676 C C . TYR A 1 88 ? -3.450 0.436 11.000 1.00 95.00 88 TYR A C 1
ATOM 678 O O . TYR A 1 88 ? -4.071 1.284 11.650 1.00 95.00 88 TYR A O 1
ATOM 686 N N . GLY A 1 89 ? -2.120 0.461 10.866 1.00 91.12 89 GLY A N 1
ATOM 687 C CA . GLY A 1 89 ? -1.212 1.362 11.589 1.00 91.12 89 GLY A CA 1
ATOM 688 C C . GLY A 1 89 ? -0.576 0.748 12.845 1.00 91.12 89 GLY A C 1
ATOM 689 O O . GLY A 1 89 ? 0.433 1.265 13.314 1.00 91.12 89 GLY A O 1
ATOM 690 N N . THR A 1 90 ? -1.121 -0.361 13.355 1.00 92.38 90 THR A N 1
ATOM 691 C CA . THR A 1 90 ? -0.501 -1.178 14.420 1.00 92.38 90 THR A CA 1
ATOM 692 C C . THR A 1 90 ? -0.103 -2.577 13.955 1.00 92.38 90 THR A C 1
ATOM 694 O O . THR A 1 90 ? 0.756 -3.209 14.571 1.00 92.38 90 THR A O 1
ATOM 697 N N . ASP A 1 91 ? -0.689 -3.045 12.853 1.00 95.38 91 ASP A N 1
ATOM 698 C CA . ASP A 1 91 ? -0.324 -4.310 12.218 1.00 95.38 91 ASP A CA 1
ATOM 699 C C . ASP A 1 91 ? 1.113 -4.281 11.670 1.00 95.38 91 ASP A C 1
ATOM 701 O O . ASP A 1 91 ? 1.650 -3.228 11.313 1.00 95.38 91 ASP A O 1
ATOM 705 N N . ARG A 1 92 ? 1.721 -5.464 11.528 1.00 95.00 92 ARG A N 1
ATOM 706 C CA . ARG A 1 92 ? 3.014 -5.631 10.852 1.00 95.00 92 ARG A CA 1
ATOM 707 C C . ARG A 1 92 ? 2.810 -6.212 9.462 1.00 95.00 92 ARG A C 1
ATOM 709 O O . ARG A 1 92 ? 2.247 -7.292 9.319 1.00 95.00 92 ARG A O 1
ATOM 716 N N . TYR A 1 93 ? 3.340 -5.517 8.464 1.00 94.25 93 TYR A N 1
ATOM 717 C CA . TYR A 1 93 ? 3.343 -5.951 7.071 1.00 94.25 93 TYR A CA 1
ATOM 718 C C . TYR A 1 93 ? 4.773 -6.259 6.612 1.00 94.25 93 TYR A C 1
ATOM 720 O O . TYR A 1 93 ? 5.721 -5.682 7.159 1.00 94.25 93 TYR A O 1
ATOM 728 N N . PRO A 1 94 ? 4.958 -7.152 5.622 1.00 92.25 94 PRO A N 1
ATOM 729 C CA . PRO A 1 94 ? 6.267 -7.392 5.031 1.00 92.25 94 PRO A CA 1
ATOM 730 C C . PRO A 1 94 ? 6.888 -6.104 4.484 1.00 92.25 94 PRO A C 1
ATOM 732 O O . PRO A 1 94 ? 6.193 -5.238 3.948 1.00 92.25 94 PRO A O 1
ATOM 735 N N . ALA A 1 95 ? 8.211 -5.988 4.596 1.00 90.94 95 ALA A N 1
ATOM 736 C CA . ALA A 1 95 ? 8.936 -4.890 3.976 1.00 90.94 95 ALA A CA 1
ATOM 737 C C . ALA A 1 95 ? 8.809 -4.958 2.447 1.00 90.94 95 ALA A C 1
ATOM 739 O O . ALA A 1 95 ? 8.815 -6.036 1.853 1.00 90.94 95 ALA A O 1
ATOM 740 N N . VAL A 1 96 ? 8.720 -3.791 1.814 1.00 89.88 96 VAL A N 1
ATOM 741 C CA . VAL A 1 96 ? 8.643 -3.671 0.358 1.00 89.88 96 VAL A CA 1
ATOM 742 C C . VAL A 1 96 ? 10.042 -3.552 -0.237 1.00 89.88 96 VAL A C 1
ATOM 744 O O . VAL A 1 96 ? 10.845 -2.726 0.201 1.00 89.88 96 VAL A O 1
ATOM 747 N N . THR A 1 97 ? 10.317 -4.332 -1.283 1.00 89.31 97 THR A N 1
ATOM 748 C CA . THR A 1 97 ? 11.546 -4.201 -2.072 1.00 89.31 97 THR A CA 1
ATOM 749 C C . THR A 1 97 ? 11.461 -2.985 -2.994 1.00 89.31 97 THR A C 1
ATOM 751 O O . THR A 1 97 ? 10.516 -2.820 -3.768 1.00 89.31 97 THR A O 1
ATOM 754 N N . LYS A 1 98 ? 12.490 -2.136 -2.953 1.00 88.56 98 LYS A N 1
ATOM 755 C CA . LYS A 1 98 ? 12.653 -1.013 -3.881 1.00 88.56 98 LYS A CA 1
ATOM 756 C C . LYS A 1 98 ? 13.201 -1.524 -5.214 1.00 88.56 98 LYS A C 1
ATOM 758 O O . LYS A 1 98 ? 14.399 -1.748 -5.340 1.00 88.56 98 LYS A O 1
ATOM 763 N N . SER A 1 99 ? 12.322 -1.712 -6.193 1.00 88.88 99 SER A N 1
ATOM 764 C CA . SER A 1 99 ? 12.656 -2.252 -7.515 1.00 88.88 99 SER A CA 1
ATOM 765 C C . SER A 1 99 ? 12.623 -1.185 -8.608 1.00 88.88 99 SER A C 1
ATOM 767 O O . SER A 1 99 ? 11.749 -0.315 -8.618 1.00 88.88 99 SER A O 1
ATOM 769 N N . LYS A 1 100 ? 13.562 -1.270 -9.551 1.00 89.81 100 LYS A N 1
ATOM 770 C CA . LYS A 1 100 ? 13.583 -0.475 -10.783 1.00 89.81 100 LYS A CA 1
ATOM 771 C C . LYS A 1 100 ? 13.092 -1.320 -11.958 1.00 89.81 100 LYS A C 1
ATOM 773 O O . LYS A 1 100 ? 13.227 -2.540 -11.929 1.00 89.81 100 LYS A O 1
ATOM 778 N N . SER A 1 101 ? 12.515 -0.676 -12.962 1.00 86.19 101 SER A N 1
ATOM 779 C CA . SER A 1 101 ? 12.226 -1.286 -14.253 1.00 86.19 101 SER A CA 1
ATOM 780 C C . SER A 1 101 ? 13.553 -1.682 -14.889 1.00 86.19 101 SER A C 1
ATOM 782 O O . SER A 1 101 ? 14.457 -0.855 -15.007 1.00 86.19 101 SER A O 1
ATOM 784 N N . THR A 1 102 ? 13.682 -2.938 -15.294 1.00 76.62 102 THR A N 1
ATOM 785 C CA . THR A 1 102 ? 14.788 -3.355 -16.152 1.00 76.62 102 THR A CA 1
ATOM 786 C C . THR A 1 102 ? 14.593 -2.724 -17.522 1.00 76.62 102 THR A C 1
ATOM 788 O O . THR A 1 102 ? 13.509 -2.820 -18.098 1.00 76.62 102 THR A O 1
ATOM 791 N N . SER A 1 103 ? 15.625 -2.057 -18.035 1.00 63.59 103 SER A N 1
ATOM 792 C CA . SER A 1 103 ? 15.673 -1.683 -19.447 1.00 63.59 103 SER A CA 1
ATOM 793 C C . SER A 1 103 ? 15.496 -2.951 -20.284 1.00 63.59 103 SER A C 1
ATOM 795 O O . SER A 1 103 ? 16.160 -3.951 -20.006 1.00 63.59 103 SER A O 1
ATOM 797 N N . LEU A 1 104 ? 14.569 -2.915 -21.243 1.00 56.00 104 LEU A N 1
ATOM 798 C CA . LEU A 1 104 ? 14.543 -3.882 -22.340 1.00 56.00 104 LEU A CA 1
ATOM 799 C C . LEU A 1 104 ? 15.776 -3.682 -23.225 1.00 56.00 104 LEU A C 1
ATOM 801 O O . LEU A 1 104 ? 16.165 -2.503 -23.408 1.00 56.00 104 LEU A O 1
#

Organism: NCBI:txid205686

Sequence (104 aa):
MAVFSGHDHGVDWCMKWSKDLRNNSPANGNGLNLCFNRHSGYGGYSDWARGARQIVIEEAKLGASELQTWIRLEDGSISGQVTLNSTYGTDRYPAVTKSKSTSL

pLDDT: mean 90.89, std 6.11, range [56.0, 97.62]

Foldseek 3Di:
DEDEDEDAQQFFEKDFQDQAQPPDVVRGGDGYIYGYFHAADDDDDDQWFHWGKDKADDPVCVVQVKTWIWTQTPVRDTFHTDIRGPCPNVDDDDDGDGHGHDDD